Protein AF-A0A1Y2JJG4-F1 (afdb_monomer_lite)

pLDDT: mean 75.96, std 17.46, range [37.59, 92.25]

Sequence (72 aa):
MLDEDLARIRAHRNNIHRYRLLRTKLSELEWQFIERRLAEEQTALEALTAETFPVAFTLPNAQHPAKMGAEP

Structure (mmCIF, N/CA/C/O backbone):
data_AF-A0A1Y2JJG4-F1
#
_entry.id   AF-A0A1Y2JJG4-F1
#
loop_
_atom_site.group_PDB
_atom_site.id
_atom_site.type_symbol
_atom_site.label_atom_id
_atom_site.label_alt_id
_atom_site.label_comp_id
_atom_site.label_asym_id
_atom_site.label_entity_id
_atom_site.label_seq_id
_atom_site.pdbx_PDB_ins_code
_atom_site.Cartn_x
_atom_site.Cartn_y
_atom_site.Cartn_z
_atom_site.occupancy
_atom_site.B_iso_or_equiv
_atom_site.auth_seq_id
_atom_site.auth_comp_id
_atom_site.auth_asym_id
_atom_site.auth_atom_id
_atom_site.pdbx_PDB_model_num
ATOM 1 N N . MET A 1 1 ? 20.109 1.787 -7.897 1.00 65.12 1 MET A N 1
ATOM 2 C CA . MET A 1 1 ? 18.907 1.367 -8.649 1.00 65.12 1 MET A CA 1
ATOM 3 C C . MET A 1 1 ? 18.377 0.070 -8.059 1.00 65.12 1 MET A C 1
ATOM 5 O O . MET A 1 1 ? 17.431 0.149 -7.300 1.00 65.12 1 MET A O 1
ATOM 9 N N . LEU A 1 2 ? 19.070 -1.064 -8.207 1.00 74.00 2 LEU A N 1
ATOM 10 C CA . LEU A 1 2 ? 18.625 -2.350 -7.635 1.00 74.00 2 LEU A CA 1
ATOM 11 C C . LEU A 1 2 ? 18.479 -2.338 -6.093 1.00 74.00 2 LEU A C 1
ATOM 13 O O . LEU A 1 2 ? 17.507 -2.863 -5.559 1.00 74.00 2 LEU A O 1
ATOM 17 N N . ASP A 1 3 ? 19.379 -1.662 -5.368 1.00 80.69 3 ASP A N 1
ATOM 18 C CA . ASP A 1 3 ? 19.258 -1.483 -3.907 1.00 80.69 3 ASP A CA 1
ATOM 19 C C . ASP A 1 3 ? 18.038 -0.646 -3.491 1.00 80.69 3 ASP A C 1
ATOM 21 O O . ASP A 1 3 ? 17.453 -0.869 -2.430 1.00 80.69 3 ASP A O 1
ATOM 25 N N . GLU A 1 4 ? 17.639 0.310 -4.331 1.00 84.62 4 GLU A N 1
ATOM 26 C CA . GLU A 1 4 ? 16.474 1.162 -4.091 1.00 84.62 4 GLU A CA 1
ATOM 27 C C . GLU A 1 4 ? 15.180 0.372 -4.308 1.00 84.62 4 GLU A C 1
ATOM 29 O O . GLU A 1 4 ? 14.266 0.439 -3.485 1.00 84.62 4 GLU A O 1
ATOM 34 N N . ASP A 1 5 ? 15.138 -0.460 -5.347 1.00 83.06 5 ASP A N 1
ATOM 35 C CA . ASP A 1 5 ? 14.011 -1.353 -5.616 1.00 83.06 5 ASP A CA 1
ATOM 36 C C . ASP A 1 5 ? 13.877 -2.418 -4.519 1.00 83.06 5 ASP A C 1
ATOM 38 O O . ASP A 1 5 ? 12.784 -2.660 -4.005 1.00 83.06 5 ASP A O 1
ATOM 42 N N . LEU A 1 6 ? 14.994 -2.971 -4.035 1.00 85.25 6 LEU A N 1
ATOM 43 C CA . LEU A 1 6 ? 15.007 -3.855 -2.866 1.00 85.25 6 LEU A CA 1
ATOM 44 C C . LEU A 1 6 ? 14.502 -3.158 -1.595 1.00 85.25 6 LEU A C 1
ATOM 46 O O . LEU A 1 6 ? 13.761 -3.766 -0.814 1.00 85.25 6 LEU A O 1
ATOM 50 N N . ALA A 1 7 ? 14.881 -1.897 -1.368 1.00 89.19 7 ALA A N 1
ATOM 51 C CA . ALA A 1 7 ? 14.388 -1.115 -0.237 1.00 89.19 7 ALA A CA 1
ATOM 52 C C . ALA A 1 7 ? 12.869 -0.890 -0.325 1.00 89.19 7 ALA A C 1
ATOM 54 O O . ALA A 1 7 ? 12.166 -1.073 0.674 1.00 89.19 7 ALA A O 1
ATOM 55 N N . ARG A 1 8 ? 12.345 -0.588 -1.519 1.00 87.75 8 ARG A N 1
ATOM 56 C CA . ARG A 1 8 ? 10.903 -0.445 -1.775 1.00 87.75 8 ARG A CA 1
ATOM 57 C C . ARG A 1 8 ? 10.148 -1.765 -1.593 1.00 87.75 8 ARG A C 1
ATOM 59 O O . ARG A 1 8 ? 9.151 -1.786 -0.876 1.00 87.75 8 ARG A O 1
ATOM 66 N N . ILE A 1 9 ? 10.652 -2.890 -2.116 1.00 88.81 9 ILE A N 1
ATOM 67 C CA . ILE A 1 9 ? 10.054 -4.226 -1.900 1.00 88.81 9 ILE A CA 1
ATOM 68 C C . ILE A 1 9 ? 9.950 -4.535 -0.399 1.00 88.81 9 ILE A C 1
ATOM 70 O O . ILE A 1 9 ? 8.916 -5.013 0.080 1.00 88.81 9 ILE A O 1
ATOM 74 N N . ARG A 1 10 ? 11.007 -4.247 0.373 1.00 88.94 10 ARG A N 1
ATOM 75 C CA . ARG A 1 10 ? 11.006 -4.437 1.834 1.00 88.94 10 ARG A CA 1
ATOM 76 C C . ARG A 1 10 ? 9.983 -3.538 2.529 1.00 88.94 10 ARG A C 1
ATOM 78 O O . ARG A 1 10 ? 9.308 -4.008 3.447 1.00 88.94 10 ARG A O 1
ATOM 85 N N . ALA A 1 11 ? 9.851 -2.286 2.094 1.00 91.75 11 ALA A N 1
ATOM 86 C CA . ALA A 1 11 ? 8.867 -1.350 2.630 1.00 91.75 11 ALA A CA 1
ATOM 87 C C . ALA A 1 11 ? 7.429 -1.838 2.384 1.00 91.75 11 ALA A C 1
ATOM 89 O O . ALA A 1 11 ? 6.667 -1.961 3.343 1.00 91.75 11 ALA A O 1
ATOM 90 N N . HIS A 1 12 ? 7.093 -2.224 1.148 1.00 90.62 12 HIS A N 1
ATOM 91 C CA . HIS A 1 12 ? 5.768 -2.749 0.798 1.00 90.62 12 HIS A CA 1
ATOM 92 C C . HIS A 1 12 ? 5.414 -4.007 1.604 1.00 90.62 12 HIS A C 1
ATOM 94 O O . HIS A 1 12 ? 4.328 -4.094 2.180 1.00 90.62 12 HIS A O 1
ATOM 100 N N . ARG A 1 13 ? 6.353 -4.954 1.767 1.00 89.44 13 ARG A N 1
ATOM 101 C CA . ARG A 1 13 ? 6.133 -6.126 2.639 1.00 89.44 13 ARG A CA 1
ATOM 102 C C . ARG A 1 13 ? 5.840 -5.731 4.086 1.00 89.44 13 ARG A C 1
ATOM 104 O O . ARG A 1 13 ? 4.928 -6.286 4.696 1.00 89.44 13 ARG A O 1
ATOM 111 N N . ASN A 1 14 ? 6.596 -4.788 4.648 1.00 91.88 14 ASN A N 1
ATOM 112 C CA . ASN A 1 14 ? 6.387 -4.328 6.024 1.00 91.88 14 ASN A CA 1
ATOM 113 C C . ASN A 1 14 ? 5.010 -3.665 6.188 1.00 91.88 14 ASN A C 1
ATOM 115 O O . ASN A 1 14 ? 4.278 -3.993 7.124 1.00 91.88 14 ASN A O 1
ATOM 119 N N . ASN A 1 15 ? 4.621 -2.814 5.236 1.00 90.38 15 ASN A N 1
ATOM 120 C CA . ASN A 1 15 ? 3.312 -2.165 5.218 1.00 90.38 15 ASN A CA 1
ATOM 121 C C . ASN A 1 15 ? 2.176 -3.197 5.178 1.00 90.38 15 ASN A C 1
ATOM 123 O O . ASN A 1 15 ? 1.273 -3.138 6.012 1.00 90.38 15 ASN A O 1
ATOM 127 N N . ILE A 1 16 ? 2.268 -4.203 4.301 1.00 90.12 16 ILE A N 1
ATOM 128 C CA . ILE A 1 16 ? 1.301 -5.311 4.210 1.00 90.12 16 ILE A CA 1
ATOM 129 C C . ILE A 1 16 ? 1.177 -6.052 5.548 1.00 90.12 16 ILE A C 1
ATOM 131 O O . ILE A 1 16 ? 0.067 -6.299 6.031 1.00 90.12 16 ILE A O 1
ATOM 135 N N . HIS A 1 17 ? 2.304 -6.392 6.183 1.00 88.62 17 HIS A N 1
ATOM 136 C CA . HIS A 1 17 ? 2.293 -7.049 7.491 1.00 88.62 17 HIS A CA 1
ATOM 137 C C . HIS A 1 17 ? 1.641 -6.173 8.566 1.00 88.62 17 HIS A C 1
ATOM 139 O O . HIS A 1 17 ? 0.812 -6.660 9.337 1.00 88.62 17 HIS A O 1
ATOM 145 N N . ARG A 1 18 ? 1.955 -4.875 8.591 1.00 89.38 18 ARG A N 1
ATOM 146 C CA . ARG A 1 18 ? 1.379 -3.918 9.542 1.00 89.38 18 ARG A CA 1
ATOM 147 C C . ARG A 1 18 ? -0.129 -3.769 9.355 1.00 89.38 18 ARG A C 1
ATOM 149 O O . ARG A 1 18 ? -0.865 -3.809 10.338 1.00 89.38 18 ARG A O 1
ATOM 156 N N . TYR A 1 19 ? -0.598 -3.660 8.116 1.00 88.50 19 TYR A N 1
ATOM 157 C CA . TYR A 1 19 ? -2.022 -3.553 7.803 1.00 88.50 19 TYR A CA 1
ATOM 158 C C . TYR A 1 19 ? -2.801 -4.825 8.162 1.00 88.50 19 TYR A C 1
ATOM 160 O O . TYR A 1 19 ? -3.893 -4.728 8.725 1.00 88.50 19 TYR A O 1
ATOM 168 N N . ARG A 1 20 ? -2.221 -6.020 7.970 1.00 84.94 20 ARG A N 1
ATOM 169 C CA . ARG A 1 20 ? -2.830 -7.277 8.450 1.00 84.94 20 ARG A CA 1
ATOM 170 C C . ARG A 1 20 ? -2.988 -7.324 9.969 1.00 84.94 20 ARG A C 1
ATOM 172 O O . ARG A 1 20 ? -4.007 -7.819 10.442 1.00 84.94 20 ARG A O 1
ATOM 179 N N . LEU A 1 21 ? -2.011 -6.816 10.722 1.00 85.31 21 LEU A N 1
ATOM 180 C CA . LEU A 1 21 ? -2.088 -6.754 12.185 1.00 85.31 21 LEU A CA 1
ATOM 181 C C . LEU A 1 21 ? -3.133 -5.732 12.651 1.00 85.31 21 LEU A C 1
ATOM 183 O O . LEU A 1 21 ? -3.923 -6.024 13.551 1.00 85.31 21 LEU A O 1
ATOM 187 N N . LEU A 1 22 ? -3.176 -4.564 12.004 1.00 82.75 22 LEU A N 1
ATOM 188 C CA . LEU A 1 22 ? -4.139 -3.503 12.307 1.00 82.75 22 LEU A CA 1
ATOM 189 C C . LEU A 1 22 ? -5.585 -3.948 12.082 1.00 82.75 22 LEU A C 1
ATOM 191 O O . LEU A 1 22 ? -6.439 -3.583 12.880 1.00 82.75 22 LEU A O 1
ATOM 195 N N . ARG A 1 23 ? -5.851 -4.816 11.094 1.00 75.56 23 ARG A N 1
ATOM 196 C CA . ARG A 1 23 ? -7.193 -5.349 10.783 1.00 75.56 23 ARG A CA 1
ATOM 197 C C . ARG A 1 23 ? -7.950 -5.933 11.987 1.00 75.56 23 ARG A C 1
ATOM 199 O O . ARG A 1 23 ? -9.167 -6.030 11.945 1.00 75.56 23 ARG A O 1
ATOM 206 N N . THR A 1 24 ? -7.253 -6.313 13.057 1.00 73.44 24 THR A N 1
ATOM 207 C CA . THR A 1 24 ? -7.853 -6.882 14.276 1.00 73.44 24 THR A CA 1
ATOM 208 C C . THR A 1 24 ? -8.494 -5.858 15.223 1.00 73.44 24 THR A C 1
ATOM 210 O O . THR A 1 24 ? -9.165 -6.269 16.165 1.00 73.44 24 THR A O 1
ATOM 213 N N . LYS A 1 25 ? -8.293 -4.546 15.019 1.00 75.56 25 LYS A N 1
ATOM 214 C CA . LYS A 1 25 ? -8.699 -3.494 15.977 1.00 75.56 25 LYS A CA 1
ATOM 215 C C . LYS A 1 25 ? -9.477 -2.324 15.357 1.00 75.56 25 LYS A C 1
ATOM 217 O O . LYS A 1 25 ? -9.514 -1.256 15.958 1.00 75.56 25 LYS A O 1
ATOM 222 N N . LEU A 1 26 ? -10.044 -2.494 14.165 1.00 83.12 26 LEU A N 1
ATOM 223 C CA . LEU A 1 26 ? -10.586 -1.385 13.370 1.00 83.12 26 LEU A CA 1
ATOM 224 C C . LEU A 1 26 ? -12.112 -1.395 13.283 1.00 83.12 26 LEU A C 1
ATOM 226 O O . LEU A 1 26 ? -12.740 -2.452 13.293 1.00 83.12 26 LEU A O 1
ATOM 230 N N . SER A 1 27 ? -12.681 -0.197 13.156 1.00 80.88 27 SER A N 1
ATOM 231 C CA . SER A 1 27 ? -14.071 0.026 12.754 1.00 80.88 27 SER A CA 1
ATOM 232 C C . SER A 1 27 ? -14.293 -0.304 11.269 1.00 80.88 27 SER A C 1
ATOM 234 O O . SER A 1 27 ? -13.346 -0.395 10.490 1.00 80.88 27 SER A O 1
ATOM 236 N N . GLU A 1 28 ? -15.554 -0.445 10.853 1.00 82.12 28 GLU A N 1
ATOM 237 C CA . GLU A 1 28 ? -15.952 -0.770 9.469 1.00 82.12 28 GLU A CA 1
ATOM 238 C C . GLU A 1 28 ? -15.338 0.184 8.423 1.00 82.12 28 GLU A C 1
ATOM 240 O O . GLU A 1 28 ? -14.836 -0.243 7.384 1.00 82.12 28 GLU A O 1
ATOM 245 N N . LEU A 1 29 ? -15.323 1.490 8.716 1.00 86.94 29 LEU A N 1
ATOM 246 C CA . LEU A 1 29 ? -14.786 2.511 7.812 1.00 86.94 29 LEU A CA 1
ATOM 247 C C . LEU A 1 29 ? -13.266 2.385 7.656 1.00 86.94 29 LEU A C 1
ATOM 249 O O . LEU A 1 29 ? -12.722 2.469 6.554 1.00 86.94 29 LEU A O 1
ATOM 253 N N . GLU A 1 30 ? -12.575 2.167 8.771 1.00 86.94 30 GLU A N 1
ATOM 254 C CA . GLU A 1 30 ? -11.133 1.952 8.773 1.00 86.94 30 GLU A CA 1
ATOM 255 C C . GLU A 1 30 ? -10.775 0.633 8.081 1.00 86.94 30 GLU A C 1
ATOM 257 O O . GLU A 1 30 ? -9.753 0.552 7.404 1.00 86.94 30 GLU A O 1
ATOM 262 N N . TRP A 1 31 ? -11.632 -0.383 8.190 1.00 86.88 31 TRP A N 1
ATOM 263 C CA . TRP A 1 31 ? -11.457 -1.659 7.508 1.00 86.88 31 TRP A CA 1
ATOM 264 C C . TRP A 1 31 ? -11.493 -1.499 5.986 1.00 86.88 31 TRP A C 1
ATOM 266 O O . TRP A 1 31 ? -10.561 -1.943 5.319 1.00 86.88 31 TRP A O 1
ATOM 276 N N . GLN A 1 32 ? -12.486 -0.786 5.445 1.00 88.44 32 GLN A N 1
ATOM 277 C CA . GLN A 1 32 ? -12.577 -0.507 4.004 1.00 88.44 32 GLN A CA 1
ATOM 278 C C . GLN A 1 32 ? -11.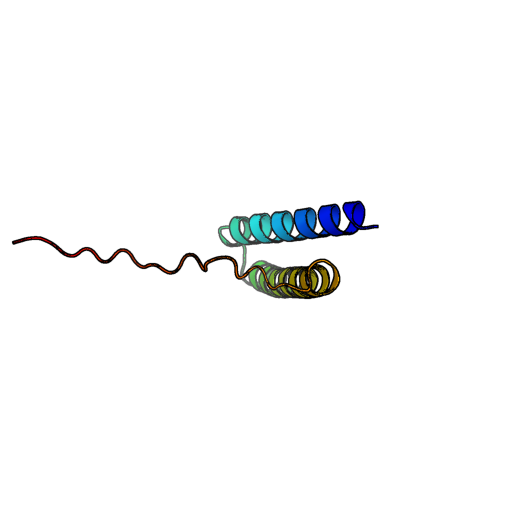372 0.295 3.496 1.00 88.44 32 GLN A C 1
ATOM 280 O O . GLN A 1 32 ? -10.831 0.022 2.421 1.00 88.44 32 GLN A O 1
ATOM 285 N N . PHE A 1 33 ? -10.910 1.270 4.284 1.00 89.38 33 PHE A N 1
ATOM 286 C CA . PHE A 1 33 ? -9.707 2.029 3.953 1.00 89.38 33 PHE A CA 1
ATOM 287 C C . PHE A 1 33 ? -8.462 1.133 3.911 1.00 89.38 33 PHE A C 1
ATOM 289 O O . PHE A 1 33 ? -7.676 1.199 2.962 1.00 89.38 33 PHE A O 1
ATOM 296 N N . ILE A 1 34 ? -8.287 0.278 4.922 1.00 88.44 34 ILE A N 1
ATOM 297 C CA . ILE A 1 34 ? -7.151 -0.641 5.010 1.00 88.44 34 ILE A CA 1
ATOM 298 C C . ILE A 1 34 ? -7.198 -1.705 3.918 1.00 88.44 34 ILE A C 1
ATOM 300 O O . ILE A 1 34 ? -6.152 -2.027 3.367 1.00 88.44 34 ILE A O 1
ATOM 304 N N . GLU A 1 35 ? -8.370 -2.229 3.568 1.00 89.69 35 GLU A N 1
ATOM 305 C CA . GLU A 1 35 ? -8.513 -3.219 2.500 1.00 89.69 35 GLU A CA 1
ATOM 306 C C . GLU A 1 35 ? -8.088 -2.645 1.147 1.00 89.69 35 GLU A C 1
ATOM 308 O O . GLU A 1 35 ? -7.257 -3.242 0.457 1.00 89.69 35 GLU A O 1
ATOM 313 N N . ARG A 1 36 ? -8.557 -1.435 0.814 1.00 91.31 36 ARG A N 1
ATOM 314 C CA . ARG A 1 36 ? -8.126 -0.745 -0.407 1.00 91.31 36 ARG A CA 1
ATOM 315 C C . ARG A 1 36 ? -6.616 -0.509 -0.410 1.00 91.31 36 ARG A C 1
ATOM 317 O O . ARG A 1 36 ? -5.951 -0.809 -1.398 1.00 91.31 36 ARG A O 1
ATOM 324 N N . ARG A 1 37 ? -6.055 -0.035 0.708 1.00 90.25 37 ARG A N 1
ATOM 325 C CA . ARG A 1 37 ? -4.604 0.189 0.818 1.00 90.25 37 ARG A CA 1
ATOM 326 C C . ARG A 1 37 ? -3.795 -1.097 0.731 1.00 90.25 37 ARG A C 1
ATOM 328 O O . ARG A 1 37 ? -2.727 -1.097 0.134 1.00 90.25 37 ARG A O 1
ATOM 335 N N . LEU A 1 38 ? -4.296 -2.200 1.274 1.00 90.44 38 LEU A N 1
ATOM 336 C CA . LEU A 1 38 ? -3.638 -3.498 1.180 1.00 90.44 38 LEU A CA 1
ATOM 337 C C . LEU A 1 38 ? -3.559 -3.980 -0.275 1.00 90.44 38 LEU A C 1
ATOM 339 O O . LEU A 1 38 ? -2.519 -4.489 -0.685 1.00 90.44 38 LEU A O 1
ATOM 343 N N . ALA A 1 39 ? -4.633 -3.796 -1.049 1.00 91.25 39 ALA A N 1
ATOM 344 C CA . ALA A 1 39 ? -4.664 -4.141 -2.469 1.00 91.25 39 ALA A CA 1
ATOM 345 C C . ALA A 1 39 ? -3.689 -3.284 -3.297 1.00 91.25 39 ALA A C 1
ATOM 347 O O . ALA A 1 39 ? -2.975 -3.814 -4.150 1.00 91.25 39 ALA A O 1
ATOM 348 N N . GLU A 1 40 ? -3.609 -1.980 -3.009 1.00 92.25 40 GLU A N 1
ATOM 349 C CA . GLU A 1 40 ? -2.643 -1.067 -3.636 1.00 92.25 40 GLU A CA 1
ATOM 350 C C . GLU A 1 40 ? -1.194 -1.500 -3.362 1.00 92.25 40 GLU A C 1
ATOM 352 O O . GLU A 1 40 ? -0.404 -1.636 -4.295 1.00 92.25 40 GLU A O 1
ATOM 357 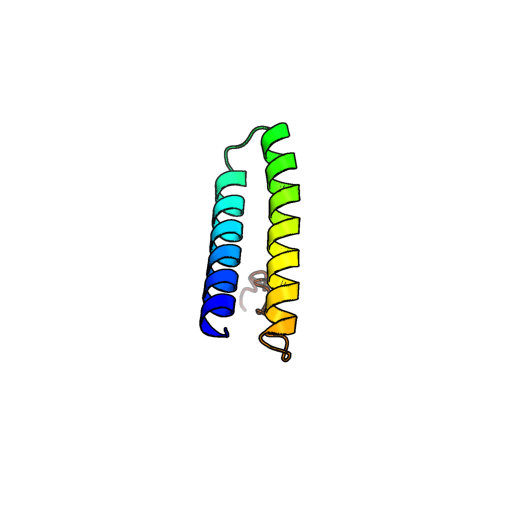N N . GLU A 1 41 ? -0.846 -1.775 -2.100 1.00 91.56 41 GLU A N 1
ATOM 358 C CA . GLU A 1 41 ? 0.508 -2.202 -1.715 1.00 91.56 41 GLU A CA 1
ATOM 359 C C . GLU A 1 41 ? 0.888 -3.555 -2.334 1.00 91.56 41 GLU A C 1
ATOM 361 O O . GLU A 1 41 ? 2.032 -3.745 -2.747 1.00 91.56 41 GLU A O 1
ATOM 366 N N . GLN A 1 42 ? -0.062 -4.492 -2.423 1.00 89.19 42 GLN A N 1
ATOM 367 C CA . GLN A 1 42 ? 0.160 -5.793 -3.053 1.00 89.19 42 GLN A CA 1
ATOM 368 C C . GLN A 1 42 ? 0.416 -5.644 -4.559 1.00 89.19 42 GLN A C 1
ATOM 370 O O . GLN A 1 42 ? 1.374 -6.217 -5.072 1.00 89.19 42 GLN A O 1
ATOM 375 N N . THR A 1 43 ? -0.377 -4.815 -5.241 1.00 91.25 43 THR A N 1
ATOM 376 C CA . THR A 1 43 ? -0.212 -4.540 -6.677 1.00 91.25 43 THR A CA 1
ATOM 377 C C . THR A 1 43 ? 1.118 -3.838 -6.961 1.00 91.25 43 THR A C 1
ATOM 379 O O . THR A 1 43 ? 1.829 -4.206 -7.894 1.00 91.25 43 THR A O 1
ATOM 382 N N . ALA A 1 44 ? 1.491 -2.854 -6.134 1.00 89.12 44 ALA A N 1
ATOM 383 C CA . ALA A 1 44 ? 2.765 -2.148 -6.256 1.00 89.12 44 ALA A CA 1
ATOM 384 C C . ALA A 1 44 ? 3.959 -3.085 -6.033 1.00 89.12 44 ALA A C 1
ATOM 386 O O . ALA A 1 44 ? 4.941 -3.028 -6.772 1.00 89.12 44 ALA A O 1
ATOM 387 N N . LEU A 1 45 ? 3.863 -3.982 -5.0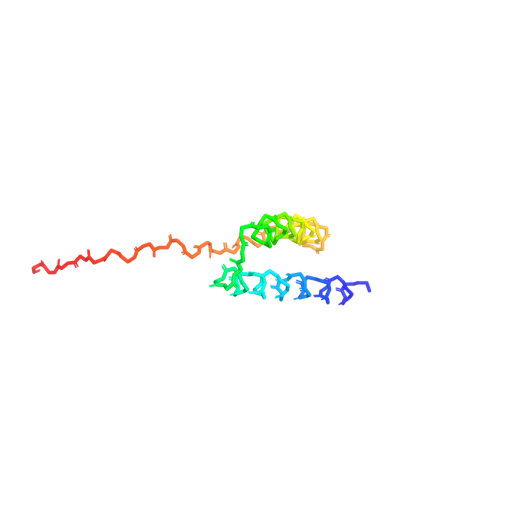47 1.00 88.44 45 LEU A N 1
ATOM 388 C CA . LEU A 1 45 ? 4.879 -4.999 -4.808 1.00 88.44 45 LEU A CA 1
ATOM 389 C C . LEU A 1 45 ? 4.999 -5.957 -5.993 1.00 88.44 45 LEU A C 1
ATOM 391 O O . LEU A 1 45 ? 6.115 -6.242 -6.409 1.00 88.44 45 LEU A O 1
ATOM 395 N N . GLU A 1 46 ? 3.884 -6.434 -6.544 1.00 86.88 46 GLU A N 1
ATOM 396 C CA . GLU A 1 46 ? 3.878 -7.337 -7.699 1.00 86.88 46 GLU A CA 1
ATOM 397 C C . GLU A 1 46 ? 4.521 -6.693 -8.926 1.00 86.88 46 GLU A C 1
ATOM 399 O O . GLU A 1 46 ? 5.446 -7.281 -9.488 1.00 86.88 46 GLU A O 1
ATOM 404 N N . ALA A 1 47 ? 4.120 -5.468 -9.277 1.00 88.31 47 ALA A N 1
ATOM 405 C CA . ALA A 1 47 ? 4.713 -4.713 -10.380 1.00 88.31 47 ALA A CA 1
ATOM 406 C C . ALA A 1 47 ? 6.224 -4.524 -10.183 1.00 88.31 47 ALA A C 1
ATOM 408 O O . ALA A 1 47 ? 7.018 -4.893 -11.047 1.00 88.31 47 ALA A O 1
ATOM 409 N N . LEU A 1 48 ? 6.634 -4.061 -8.998 1.00 86.00 48 LEU A N 1
ATOM 410 C CA . LEU A 1 48 ? 8.041 -3.837 -8.686 1.00 86.00 48 LEU A CA 1
ATOM 411 C C . LEU A 1 48 ? 8.849 -5.141 -8.709 1.00 86.00 48 LEU A C 1
ATOM 413 O O . LEU A 1 48 ? 9.981 -5.163 -9.188 1.00 86.00 48 LEU A O 1
ATOM 417 N N . THR A 1 49 ? 8.286 -6.250 -8.225 1.00 83.12 49 THR A N 1
ATOM 418 C CA . THR A 1 49 ? 8.954 -7.555 -8.299 1.00 83.12 49 THR A CA 1
ATOM 419 C C . THR A 1 49 ? 9.036 -8.093 -9.720 1.00 83.12 49 THR A C 1
ATOM 421 O O . THR A 1 49 ? 10.062 -8.674 -10.047 1.00 83.12 49 THR A O 1
ATOM 424 N N . ALA A 1 50 ? 8.027 -7.875 -10.567 1.00 83.00 50 ALA A N 1
ATOM 425 C CA . ALA A 1 50 ? 8.055 -8.280 -11.970 1.00 83.00 50 ALA A CA 1
ATOM 426 C C . ALA A 1 50 ? 9.102 -7.489 -12.772 1.00 83.00 50 ALA A C 1
ATOM 428 O O . ALA A 1 50 ? 9.790 -8.061 -13.616 1.00 83.00 50 ALA A O 1
ATOM 429 N N . GLU A 1 51 ? 9.262 -6.198 -12.469 1.00 83.31 51 GLU A N 1
ATOM 430 C CA . GLU A 1 51 ? 10.292 -5.335 -13.055 1.00 83.31 51 GLU A CA 1
ATOM 431 C C . GLU A 1 51 ? 11.703 -5.685 -12.552 1.00 83.31 51 GLU A C 1
ATOM 433 O O . G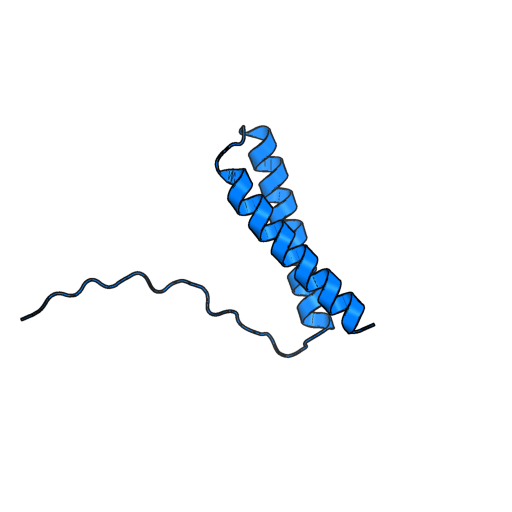LU A 1 51 ? 12.646 -5.746 -13.339 1.00 83.31 51 GLU A O 1
ATOM 438 N N . THR A 1 52 ? 11.858 -5.943 -11.247 1.00 77.50 52 THR A N 1
ATOM 439 C CA . THR A 1 52 ? 13.174 -6.183 -10.619 1.00 77.50 52 THR A CA 1
ATOM 440 C C . THR A 1 52 ? 13.655 -7.627 -10.799 1.00 77.50 52 THR A C 1
ATOM 442 O O . THR A 1 52 ? 14.852 -7.882 -10.930 1.00 77.50 52 THR A O 1
ATOM 445 N N . PHE A 1 53 ? 12.732 -8.590 -10.798 1.00 73.69 53 PHE A N 1
ATOM 446 C CA . PHE A 1 53 ? 13.001 -10.023 -10.880 1.00 73.69 53 PHE A CA 1
ATOM 447 C C . PHE A 1 53 ? 12.032 -10.679 -11.879 1.00 73.69 53 PHE A C 1
ATOM 449 O O . PHE A 1 53 ? 10.983 -11.184 -11.478 1.00 73.69 53 PHE A O 1
ATOM 456 N N . PRO A 1 54 ? 12.390 -10.775 -13.173 1.00 64.38 54 PRO A N 1
ATOM 457 C CA . PRO A 1 54 ? 11.535 -11.397 -14.192 1.00 64.38 54 PRO A CA 1
ATOM 458 C C . PRO A 1 54 ? 11.289 -12.907 -13.976 1.00 64.38 54 PRO A C 1
ATOM 460 O O . PRO A 1 54 ? 10.555 -13.534 -14.736 1.00 64.38 54 PRO A O 1
ATOM 463 N N . VAL A 1 55 ? 11.874 -13.507 -12.933 1.00 56.97 55 VAL A N 1
ATOM 464 C CA . VAL A 1 55 ? 11.565 -14.861 -12.469 1.00 56.97 55 VAL A CA 1
ATOM 465 C C . VAL A 1 55 ? 10.650 -14.744 -11.256 1.00 56.97 55 VAL A C 1
ATOM 467 O O . VAL A 1 55 ? 11.091 -14.393 -10.162 1.00 56.97 55 VAL A O 1
ATOM 470 N N . ALA A 1 56 ? 9.367 -15.039 -11.466 1.00 53.34 56 ALA A N 1
ATOM 471 C CA . ALA A 1 56 ? 8.352 -15.067 -10.427 1.00 53.34 56 ALA A CA 1
ATOM 472 C C . ALA A 1 56 ? 8.794 -15.983 -9.273 1.00 53.34 56 ALA A C 1
ATOM 474 O O . ALA A 1 56 ? 8.707 -17.208 -9.358 1.00 53.34 56 ALA A O 1
ATOM 475 N N . PHE A 1 57 ? 9.251 -15.389 -8.169 1.00 52.50 57 PHE A N 1
ATOM 476 C C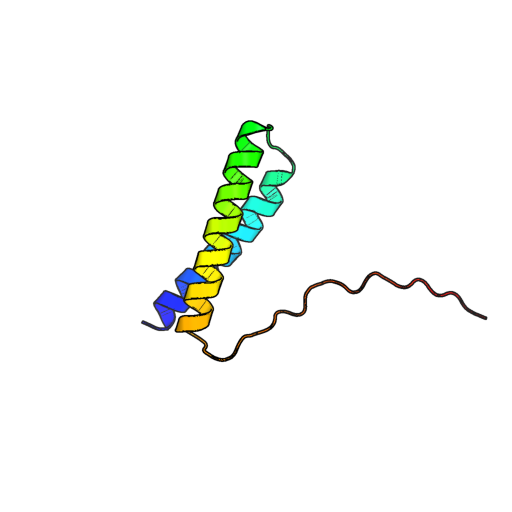A . PHE A 1 57 ? 9.313 -16.080 -6.889 1.00 52.50 57 PHE A CA 1
ATOM 477 C C . PHE A 1 57 ? 7.870 -16.318 -6.449 1.00 52.50 57 PHE A C 1
ATOM 479 O O . PHE A 1 57 ? 7.266 -15.499 -5.757 1.00 52.50 57 PHE A O 1
ATOM 486 N N . THR A 1 58 ? 7.306 -17.449 -6.867 1.00 46.34 58 THR A N 1
ATOM 487 C CA . THR A 1 58 ? 6.116 -18.018 -6.246 1.00 46.34 58 THR A CA 1
ATOM 488 C C . THR A 1 58 ? 6.468 -18.262 -4.783 1.00 46.34 58 THR A C 1
ATOM 490 O O . THR A 1 58 ? 7.080 -19.274 -4.440 1.00 46.34 58 THR A O 1
ATOM 493 N N . LEU A 1 59 ? 6.153 -17.304 -3.910 1.00 47.78 59 LEU A N 1
ATOM 494 C CA . LEU A 1 59 ? 6.096 -17.564 -2.478 1.00 47.78 59 LEU A CA 1
ATOM 495 C C . LEU A 1 59 ? 5.172 -18.778 -2.317 1.00 47.78 59 LEU A C 1
ATOM 497 O O . LEU A 1 59 ? 4.034 -18.700 -2.789 1.00 47.78 59 LEU A O 1
ATOM 501 N N . PRO A 1 60 ? 5.623 -19.894 -1.712 1.00 41.34 60 PRO A N 1
ATOM 502 C CA . PRO A 1 60 ? 4.721 -20.977 -1.389 1.00 41.34 60 PRO A CA 1
ATOM 503 C C . PRO A 1 60 ? 3.665 -20.389 -0.464 1.00 41.34 60 PRO A C 1
ATOM 505 O O . PRO A 1 60 ? 3.930 -20.023 0.683 1.00 41.34 60 PRO A O 1
ATOM 508 N N . ASN A 1 61 ? 2.479 -20.212 -1.033 1.00 43.12 61 ASN A N 1
ATOM 509 C CA . ASN A 1 61 ? 1.262 -19.891 -0.331 1.00 43.12 61 ASN A CA 1
ATOM 510 C C . ASN A 1 61 ? 1.193 -20.832 0.876 1.00 43.12 61 ASN A C 1
ATOM 512 O O . ASN A 1 61 ? 1.296 -22.048 0.714 1.00 43.12 61 ASN A O 1
ATOM 516 N N . ALA A 1 62 ? 1.082 -20.275 2.081 1.00 49.06 62 ALA A N 1
ATOM 517 C CA . ALA A 1 62 ? 0.955 -21.014 3.333 1.00 49.06 62 ALA A CA 1
ATOM 518 C C . ALA A 1 62 ? -0.430 -21.690 3.426 1.00 49.06 62 ALA A C 1
ATOM 520 O O . ALA A 1 62 ? -1.197 -21.467 4.358 1.00 49.06 62 ALA A O 1
ATOM 521 N N . GLN A 1 63 ? -0.760 -22.500 2.424 1.00 45.66 63 GLN A N 1
ATOM 522 C CA . GLN A 1 63 ? -1.955 -23.319 2.309 1.00 45.66 63 GLN A CA 1
ATOM 523 C C . GLN A 1 63 ? -1.530 -24.783 2.207 1.00 45.66 63 GLN A C 1
ATOM 525 O O . GLN A 1 63 ? -1.750 -25.454 1.207 1.00 45.66 63 GLN A O 1
ATOM 530 N N . HIS A 1 64 ? -0.938 -25.295 3.280 1.00 43.31 64 HIS A N 1
ATOM 531 C CA . HIS A 1 64 ? -1.192 -26.680 3.645 1.00 43.31 64 HIS A CA 1
ATOM 532 C C . HIS A 1 64 ? -2.089 -26.647 4.881 1.00 43.31 64 HIS A C 1
ATOM 534 O O . HIS A 1 64 ? -1.609 -26.297 5.961 1.00 43.31 64 HIS A O 1
ATOM 540 N N . PRO A 1 65 ? -3.395 -26.959 4.761 1.00 41.66 65 PRO A N 1
ATOM 541 C CA . PRO A 1 65 ? -4.169 -27.276 5.942 1.00 41.66 65 PRO A CA 1
ATOM 542 C C . PRO A 1 65 ? -3.550 -28.536 6.543 1.00 41.66 65 PRO A C 1
ATOM 544 O O . PRO A 1 65 ? -3.269 -29.507 5.834 1.00 41.66 65 PRO A O 1
ATOM 547 N N . ALA A 1 66 ? -3.316 -28.493 7.851 1.00 48.34 66 ALA A N 1
ATOM 548 C CA . ALA A 1 66 ? -2.967 -29.649 8.649 1.00 48.34 66 ALA A CA 1
ATOM 549 C C . ALA A 1 66 ? -3.976 -30.769 8.365 1.00 48.34 66 ALA A C 1
ATOM 551 O O . ALA A 1 66 ? -5.112 -30.732 8.838 1.00 48.34 66 ALA A O 1
ATOM 552 N N . LYS A 1 67 ? -3.576 -31.774 7.581 1.00 44.56 67 LYS A N 1
ATOM 553 C CA . LYS A 1 67 ? -4.266 -33.057 7.602 1.00 44.56 67 LYS A CA 1
ATOM 554 C C . LYS A 1 67 ? -3.794 -33.780 8.854 1.00 44.56 67 LYS A C 1
ATOM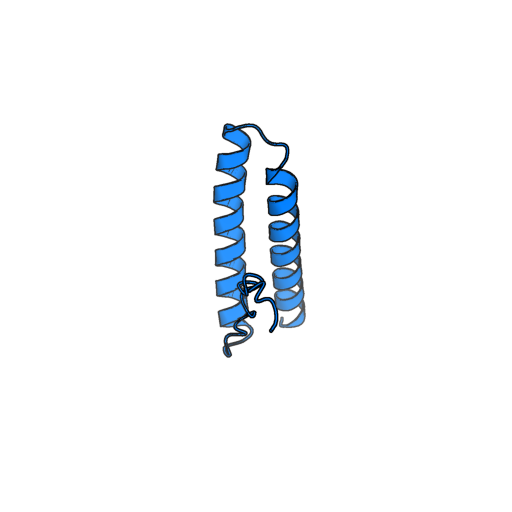 556 O O . LYS A 1 67 ? -2.798 -34.492 8.836 1.00 44.56 67 LYS A O 1
ATOM 561 N N . MET A 1 68 ? -4.525 -33.543 9.943 1.00 50.75 68 MET A N 1
ATOM 562 C CA . MET A 1 68 ? -4.752 -34.574 10.948 1.00 50.75 68 MET A CA 1
ATOM 563 C C . MET A 1 68 ? -5.180 -35.845 10.209 1.00 50.75 68 MET A C 1
ATOM 565 O O . MET A 1 68 ? -6.184 -35.848 9.498 1.00 50.75 68 MET A O 1
ATOM 569 N N . GLY A 1 69 ? -4.385 -36.894 10.347 1.00 43.78 69 GLY A N 1
ATOM 570 C CA . GLY A 1 69 ? -4.687 -38.230 9.868 1.00 43.78 69 GLY A CA 1
ATOM 571 C C . GLY A 1 69 ? -4.082 -39.191 10.868 1.00 43.78 69 GLY A C 1
ATOM 572 O O . GLY A 1 69 ? -2.876 -39.402 10.857 1.00 43.78 69 GLY A O 1
ATOM 573 N N . ALA A 1 70 ? -4.927 -39.643 11.789 1.00 50.78 70 ALA A N 1
ATOM 574 C CA . ALA A 1 70 ? -4.615 -40.634 12.797 1.00 50.78 70 ALA A CA 1
ATOM 575 C C . ALA A 1 70 ? -4.193 -41.973 12.165 1.00 50.78 70 ALA A C 1
ATOM 577 O O . ALA A 1 70 ? -4.581 -42.283 11.038 1.00 50.78 70 ALA A O 1
ATOM 578 N N . GLU A 1 71 ? -3.410 -42.709 12.953 1.00 37.59 71 GLU A N 1
ATOM 579 C CA . GLU A 1 71 ? -3.109 -44.150 12.925 1.00 37.59 71 GLU A CA 1
ATOM 580 C C . GLU A 1 71 ? -4.233 -45.062 12.383 1.00 37.59 71 GLU A C 1
ATOM 582 O O . GLU A 1 71 ? -5.417 -44.702 12.397 1.00 37.59 71 GLU A O 1
ATOM 587 N N . PRO A 1 72 ? -3.858 -46.257 11.899 1.00 62.44 72 PRO A N 1
ATOM 588 C CA . PRO A 1 72 ? -3.718 -47.420 12.790 1.00 62.44 72 PRO A CA 1
ATOM 589 C C . PRO A 1 72 ? -2.367 -48.146 12.704 1.00 62.44 72 PRO A C 1
ATOM 591 O O . PRO A 1 72 ? -1.641 -47.964 11.699 1.00 62.44 72 PRO A O 1
#

Radius of gyration: 16.66 Å; chains: 1; bounding box: 35×50×30 Å

Foldseek 3Di:
DLVVLVVLLVVLVVLLVVLVVCCVPDDPVVNVVSVVVNVVSVVVNVVSCCVNPVDDPPPPDPPDDDPPDDDD

Organism: Bradyrhizobium japonicum (NCBI:txid375)

Secondary structure (DSSP, 8-state):
-HHHHHHHHHHHHHHHHHHHHHGGG--HHHHHHHHHHHHHHHHHHHHHHHHH-SS------S----------